Protein AF-A0A0G2JGN8-F1 (afdb_monomer_lite)

InterPro domains:
  IPR007871 Methyltransferase TRM13 [PF05206] (116-179)
  IPR039044 tRNA:m(4)X modification enzyme Trm13 [PTHR12998] (12-179)

Foldseek 3Di:
DDDDFDWDFDPQDDGDTDGPVCNVVCQVVPPSPDDPDDPPDDPCPVVPDPPPPVPPPPVDPPVNDDPVRVVVVVVVVVVVCVVVPDPDDDQQAFDPLCPVVLPPPPDDPVSNVVSSVLRRVVRVCVVVVVLAAQDEAEAAQCQLVVSVVSSCSVNVVHYHYHYHYHHPDDHDNSVPPDD

Secondary structure (DSSP, 8-state):
-PPPPPEEE-TTSTT-EEEHHHHHHHHHH-TTSPPPPPTT--TTTTS--TTS---------GGGS-HHHHHHHHHHHHHHHTT------------GGGHHHHT-TT--HHHHHHHHHHHHHHHHHHHTT--SSSEEEEEET-TTTHHHHHHHHHTTT-SSEEEEEE-SS--S-SGGG--

Organism: Mus musculus (NCBI:txid10090)

pLDDT: mean 81.75, std 15.41, range [35.94, 97.5]

Radius of gyration: 24.8 Å; chains: 1; bounding box: 48×56×63 Å

Sequence (179 aa):
RPRGKGSVANTLAPPSTVYEDQLAKHLKKCNSREKPKPDFFIQDINAGLKDETEIPEQLVPFSSLSEEQLENLIKKLRKASEGLNSTHEDHIMSHPALHDALNDPRNGDCAVKHLKQQASILGNIEKLKLLGPRRCFVEFGAGKGKLSHWVDIALKDAENVHFILVERVTTRFKVDGKH

Structure (mmCIF, N/CA/C/O backbone):
data_AF-A0A0G2JGN8-F1
#
_entry.id   AF-A0A0G2JGN8-F1
#
loop_
_atom_site.group_PDB
_atom_site.id
_atom_site.type_symbol
_atom_site.label_atom_id
_atom_site.label_alt_id
_atom_site.label_comp_id
_atom_site.label_asym_id
_atom_site.label_entity_id
_atom_site.label_seq_id
_atom_site.pdbx_PDB_ins_code
_atom_site.Cartn_x
_atom_site.Cartn_y
_atom_site.Cartn_z
_atom_site.occupancy
_atom_site.B_iso_or_equiv
_atom_site.auth_seq_id
_atom_site.auth_comp_id
_atom_site.auth_asym_id
_atom_site.auth_atom_id
_atom_site.pdbx_PDB_model_num
ATOM 1 N N . ARG A 1 1 ? -23.249 39.601 -28.136 1.00 35.94 1 ARG A N 1
ATOM 2 C CA . ARG A 1 1 ? -23.589 38.583 -27.108 1.00 35.94 1 ARG A CA 1
ATOM 3 C C . ARG A 1 1 ? -24.602 37.618 -27.717 1.00 35.94 1 ARG A C 1
ATOM 5 O O . ARG A 1 1 ? -25.725 38.058 -27.931 1.00 35.94 1 ARG A O 1
ATOM 12 N N . PRO A 1 2 ? -24.255 36.372 -28.081 1.00 41.03 2 PRO A N 1
ATOM 13 C CA . PRO A 1 2 ? -25.272 35.424 -28.503 1.00 41.03 2 PRO A CA 1
ATOM 14 C C . PRO A 1 2 ? -26.022 34.878 -27.279 1.00 41.03 2 PRO A C 1
ATOM 16 O O . PRO A 1 2 ? -25.470 34.793 -26.184 1.00 41.03 2 PRO A O 1
ATOM 19 N N . ARG A 1 3 ? -27.307 34.601 -27.506 1.00 45.19 3 ARG A N 1
ATOM 20 C CA . ARG A 1 3 ? -28.362 34.225 -26.555 1.00 45.19 3 ARG A CA 1
ATOM 21 C C . ARG A 1 3 ? -27.940 33.097 -25.604 1.00 45.19 3 ARG A C 1
ATOM 23 O O . ARG A 1 3 ? -27.240 32.173 -26.010 1.00 45.19 3 ARG A O 1
ATOM 30 N N . GLY A 1 4 ? -28.372 33.206 -24.346 1.00 49.72 4 GLY A N 1
ATOM 31 C CA . GLY A 1 4 ? -28.052 32.268 -23.272 1.00 49.72 4 GLY A CA 1
ATOM 32 C C . GLY A 1 4 ? -28.444 30.840 -23.638 1.00 49.72 4 GLY A C 1
ATOM 33 O O . GLY A 1 4 ? -29.607 30.565 -23.917 1.00 49.72 4 GLY A O 1
ATOM 34 N N . LYS A 1 5 ? -27.460 29.941 -23.661 1.00 57.47 5 LYS A N 1
ATOM 35 C CA . LYS A 1 5 ? -27.701 28.505 -23.797 1.00 57.47 5 LYS A CA 1
ATOM 36 C C . LYS A 1 5 ? -28.249 27.990 -22.469 1.00 57.47 5 LYS A C 1
ATOM 38 O O . LYS A 1 5 ? -27.561 28.112 -21.456 1.00 57.47 5 LYS A O 1
ATOM 43 N N . GLY A 1 6 ? -29.464 27.444 -22.477 1.00 60.03 6 GLY A N 1
ATOM 44 C CA . GLY A 1 6 ? -30.041 26.774 -21.314 1.00 60.03 6 GLY A CA 1
ATOM 45 C C . GLY A 1 6 ? -29.178 25.582 -20.896 1.00 60.03 6 GLY A C 1
ATOM 46 O O . GLY A 1 6 ? -28.674 24.835 -21.741 1.00 60.03 6 GLY A O 1
ATOM 47 N N . SER A 1 7 ? -28.956 25.430 -19.593 1.00 64.81 7 SER A N 1
ATOM 48 C CA . SER A 1 7 ? -28.333 24.247 -19.006 1.00 64.81 7 SER A CA 1
ATOM 49 C C . SER A 1 7 ? -29.411 23.373 -18.368 1.00 64.81 7 SER A C 1
ATOM 51 O O . SER A 1 7 ? -30.325 23.870 -17.715 1.00 64.81 7 SER A O 1
ATOM 53 N N . VAL A 1 8 ? -29.312 22.062 -18.577 1.00 68.31 8 VAL A N 1
ATOM 54 C CA . VAL A 1 8 ? -30.249 21.057 -18.065 1.00 68.31 8 VAL A CA 1
ATOM 55 C C . VAL A 1 8 ? -29.500 20.140 -17.101 1.00 68.31 8 VAL A C 1
ATOM 57 O O . VAL A 1 8 ? -28.315 19.845 -17.291 1.00 68.31 8 VAL A O 1
ATOM 60 N N . ALA A 1 9 ? -30.173 19.706 -16.037 1.00 65.50 9 ALA A N 1
ATOM 61 C CA . ALA A 1 9 ? -29.619 18.744 -15.095 1.00 65.50 9 ALA A CA 1
ATOM 62 C C . ALA A 1 9 ? -29.441 17.372 -15.765 1.00 65.50 9 ALA A C 1
ATOM 64 O O . ALA A 1 9 ? -30.342 16.869 -16.435 1.00 65.50 9 ALA A O 1
ATOM 65 N N . ASN A 1 10 ? -28.275 16.755 -15.577 1.00 64.12 10 ASN A N 1
ATOM 66 C CA . ASN A 1 10 ? -28.046 15.378 -15.995 1.00 64.12 10 ASN A CA 1
ATOM 67 C C . ASN A 1 10 ? -28.847 14.428 -15.091 1.00 64.12 10 ASN A C 1
ATOM 69 O O . ASN A 1 10 ? -28.589 14.351 -13.895 1.00 64.12 10 ASN A O 1
ATOM 73 N N . THR A 1 11 ? -29.794 13.691 -15.665 1.00 62.44 11 THR A N 1
ATOM 74 C CA . THR A 1 11 ?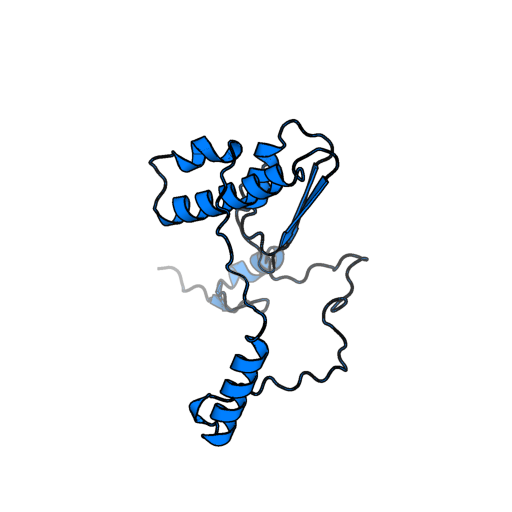 -30.682 12.773 -14.933 1.00 62.44 11 THR A CA 1
ATOM 75 C C . THR A 1 11 ? -30.041 11.419 -14.608 1.00 62.44 11 THR A C 1
ATOM 77 O O . THR A 1 11 ? -30.668 10.606 -13.939 1.00 62.44 11 THR A O 1
ATOM 80 N N . LEU A 1 12 ? -28.809 11.159 -15.071 1.00 60.16 12 LEU A N 1
ATOM 81 C CA . LEU A 1 12 ? -28.164 9.845 -14.970 1.00 60.16 12 LEU A CA 1
ATOM 82 C C . LEU A 1 12 ? -27.138 9.682 -13.823 1.00 60.16 12 LEU A C 1
ATOM 84 O O . LEU A 1 12 ? -26.718 8.552 -13.617 1.00 60.16 12 LEU A O 1
ATOM 88 N N . ALA A 1 13 ? -26.691 10.739 -13.113 1.00 50.56 13 ALA A N 1
ATOM 89 C CA . ALA A 1 13 ? -25.788 10.687 -11.924 1.00 50.56 13 ALA A CA 1
ATOM 90 C C . ALA A 1 13 ? -25.586 12.099 -11.287 1.00 50.56 13 ALA A C 1
ATOM 92 O O . ALA A 1 13 ? -26.189 13.035 -11.813 1.00 50.56 13 ALA A O 1
ATOM 93 N N . PRO A 1 14 ? -24.805 12.301 -10.182 1.00 49.16 14 PRO A N 1
ATOM 94 C CA . PRO A 1 14 ? -24.938 13.461 -9.284 1.00 49.16 14 PRO A CA 1
ATOM 95 C C . PRO A 1 14 ? -24.694 14.786 -10.025 1.00 49.16 14 PRO A C 1
ATOM 97 O O . PRO A 1 14 ? -24.052 14.775 -11.078 1.00 49.16 14 PRO A O 1
ATOM 100 N N . PRO A 1 15 ? -25.220 15.923 -9.526 1.00 53.09 15 PRO A N 1
ATOM 101 C CA . PRO A 1 15 ? -25.770 16.981 -10.366 1.00 53.09 15 PRO A CA 1
ATOM 102 C C . PRO A 1 15 ? -24.686 17.714 -11.158 1.00 53.09 15 PRO A C 1
ATOM 104 O O . PRO A 1 15 ? -24.166 18.749 -10.756 1.00 53.09 15 PRO A O 1
ATOM 107 N N . SER A 1 16 ? -24.363 17.178 -12.330 1.00 59.00 16 SER A N 1
ATOM 108 C CA . SER A 1 16 ? -23.648 17.891 -13.377 1.00 59.00 16 SER A CA 1
ATOM 109 C C . SER A 1 16 ? -24.673 18.525 -14.312 1.00 59.00 16 SER A C 1
ATOM 111 O O . SER A 1 16 ? -25.546 17.823 -14.829 1.00 59.00 16 SER A O 1
ATOM 113 N N . THR A 1 17 ? -24.574 19.824 -14.564 1.00 66.00 17 THR A N 1
ATOM 114 C CA . THR A 1 17 ? -25.389 20.506 -15.575 1.00 66.00 17 THR A CA 1
ATOM 115 C C . THR A 1 17 ? -24.718 20.409 -16.946 1.00 66.00 17 THR A C 1
ATOM 117 O O . THR A 1 17 ? -23.505 20.572 -17.072 1.00 66.00 17 THR A O 1
ATOM 120 N N . VAL A 1 18 ? -25.496 20.105 -17.986 1.00 75.06 18 VAL A N 1
ATOM 121 C CA . VAL A 1 18 ? -25.030 20.011 -19.380 1.00 75.06 18 VAL A CA 1
ATOM 122 C C . VAL A 1 18 ? -25.856 20.969 -20.228 1.00 75.06 18 VAL A C 1
ATOM 124 O O . VAL A 1 18 ? -27.046 21.144 -19.979 1.00 75.06 18 VAL A O 1
ATOM 127 N N . TYR A 1 19 ? -25.249 21.611 -21.226 1.00 80.44 19 TYR A N 1
ATOM 128 C CA . TYR A 1 19 ? -26.014 22.430 -22.166 1.00 80.44 19 TYR A CA 1
ATOM 129 C C . TYR A 1 19 ? -27.026 21.578 -22.932 1.00 80.44 19 TYR A C 1
ATOM 131 O O . TYR A 1 19 ? -26.720 20.462 -23.356 1.00 80.44 19 TYR A O 1
ATOM 139 N N . GLU A 1 20 ? -28.223 22.119 -23.131 1.00 79.19 20 GLU A N 1
ATOM 140 C CA . GLU A 1 20 ? -29.338 21.419 -23.772 1.00 79.19 20 GLU A CA 1
ATOM 141 C C . GLU A 1 20 ? -28.971 20.876 -25.168 1.00 79.19 20 GLU A C 1
ATOM 143 O O . GLU A 1 20 ? -29.229 19.714 -25.483 1.00 79.19 20 GLU A O 1
ATOM 148 N N . ASP A 1 21 ? -28.236 21.666 -25.960 1.00 80.12 21 ASP A N 1
ATOM 149 C CA . ASP A 1 21 ? -27.741 21.300 -27.297 1.00 80.12 21 ASP A CA 1
ATOM 150 C C . ASP A 1 21 ? -26.677 20.183 -27.286 1.00 80.12 21 ASP A C 1
ATOM 152 O O . ASP A 1 21 ? -26.388 19.566 -28.317 1.00 80.12 21 ASP A O 1
ATOM 156 N N . GLN A 1 22 ? -26.090 19.896 -26.123 1.00 78.12 22 GLN A N 1
ATOM 157 C CA . GLN A 1 22 ? -25.078 18.858 -25.930 1.00 78.12 22 GLN A CA 1
ATOM 158 C C . GLN A 1 22 ? -25.602 17.635 -25.180 1.00 78.12 22 GLN A C 1
ATOM 160 O O . GLN A 1 22 ? -24.907 16.617 -25.158 1.00 78.12 22 GLN A O 1
ATOM 165 N N . LEU A 1 23 ? -26.825 17.675 -24.642 1.00 79.50 23 LEU A N 1
ATOM 166 C CA . LEU A 1 23 ? -27.404 16.584 -23.861 1.00 79.50 23 LEU A CA 1
ATOM 167 C C . LEU A 1 23 ? -27.442 15.275 -24.660 1.00 79.50 23 LEU A C 1
ATOM 169 O O . LEU A 1 23 ? -26.916 14.262 -24.210 1.00 79.50 23 LEU A O 1
ATOM 173 N N . ALA A 1 24 ? -27.947 15.297 -25.897 1.00 77.56 24 ALA A N 1
ATOM 174 C CA . ALA A 1 24 ? -28.013 14.100 -26.742 1.00 77.56 24 ALA A CA 1
ATOM 175 C C . ALA A 1 24 ? -26.628 13.492 -27.046 1.00 77.56 24 ALA A C 1
ATOM 177 O O . ALA A 1 24 ? -26.485 12.274 -27.170 1.00 77.56 24 ALA A O 1
ATOM 178 N N . LYS A 1 25 ? -25.584 14.326 -27.160 1.00 81.25 25 LYS A N 1
ATOM 179 C CA . LYS A 1 25 ? -24.198 13.867 -27.364 1.00 81.25 25 LYS A CA 1
ATOM 180 C C . LYS A 1 25 ? -23.589 13.336 -26.065 1.00 81.25 25 LYS A C 1
ATOM 182 O O . LYS A 1 25 ? -22.891 12.324 -26.097 1.00 81.25 25 LYS A O 1
ATOM 187 N N . HIS A 1 26 ? -23.871 13.995 -24.943 1.00 77.94 26 HIS A N 1
ATOM 188 C CA . HIS A 1 26 ? -23.442 13.598 -23.604 1.00 77.94 26 HIS A CA 1
ATOM 189 C C . HIS A 1 26 ? -24.047 12.257 -23.197 1.00 77.94 26 HIS A C 1
ATOM 191 O O . HIS A 1 26 ? -23.299 11.359 -22.836 1.00 77.94 26 HIS A O 1
ATOM 197 N N . LEU A 1 27 ? -25.361 12.060 -23.354 1.00 74.06 27 LEU A N 1
ATOM 198 C CA . LEU A 1 27 ? -26.056 10.805 -23.021 1.00 74.06 27 LEU A CA 1
ATOM 199 C C . LEU A 1 27 ? -25.473 9.589 -23.764 1.00 74.06 27 LEU A C 1
ATOM 201 O O . LEU A 1 27 ? -25.444 8.482 -23.228 1.00 74.06 27 LEU A O 1
ATOM 205 N N . LYS A 1 28 ? -24.930 9.786 -24.974 1.00 77.62 28 LYS A N 1
ATOM 206 C CA . LYS A 1 28 ? -24.243 8.724 -25.730 1.00 77.62 28 LYS A CA 1
ATOM 207 C C . LYS A 1 28 ? -22.889 8.318 -25.134 1.00 77.62 28 LYS A C 1
ATOM 209 O O . LYS A 1 28 ? -22.461 7.189 -25.367 1.00 77.62 28 LYS A O 1
ATOM 214 N N . LYS A 1 29 ? -22.216 9.214 -24.404 1.00 71.81 29 LYS A N 1
ATOM 215 C CA . LYS A 1 29 ? -20.850 9.039 -23.867 1.00 71.81 29 LYS A CA 1
ATOM 216 C C . LYS A 1 29 ? -20.773 9.106 -22.336 1.00 71.81 29 LYS A C 1
ATOM 218 O O . LYS A 1 29 ? -19.682 9.016 -21.782 1.00 71.81 29 LYS A O 1
ATOM 223 N N . CYS A 1 30 ? -21.898 9.308 -21.655 1.00 73.50 30 CYS A N 1
ATOM 224 C CA . CYS A 1 30 ? -21.935 9.510 -20.217 1.00 73.50 30 CYS A CA 1
ATOM 225 C C . CYS A 1 30 ? -21.445 8.248 -19.498 1.00 73.50 30 CYS A C 1
ATOM 227 O O . CYS A 1 30 ? -21.997 7.165 -19.688 1.00 73.50 30 CYS A O 1
ATOM 229 N N . ASN A 1 31 ? -20.428 8.398 -18.648 1.00 65.69 31 ASN A N 1
ATOM 230 C CA . ASN A 1 31 ? -19.873 7.291 -17.861 1.00 65.69 31 ASN A CA 1
ATOM 231 C C . ASN A 1 31 ? -20.876 6.705 -16.862 1.00 65.69 31 ASN A C 1
ATOM 233 O O . ASN A 1 31 ? -20.706 5.570 -16.432 1.00 65.69 31 ASN A O 1
ATOM 237 N N . SER A 1 32 ? -21.899 7.481 -16.514 1.00 67.88 32 SER A N 1
ATOM 238 C CA . SER A 1 32 ? -22.962 7.108 -15.587 1.00 67.88 32 SER A CA 1
ATOM 239 C C . SER A 1 32 ? -24.100 6.319 -16.219 1.00 67.88 32 SER A C 1
ATOM 241 O O . SER A 1 32 ? -25.008 5.890 -15.521 1.00 67.88 32 SER A O 1
ATOM 243 N N . ARG A 1 33 ? -24.079 6.137 -17.542 1.00 71.06 33 ARG A N 1
ATOM 244 C CA . ARG A 1 33 ? -25.044 5.276 -18.217 1.00 71.06 33 ARG A CA 1
ATOM 245 C C . ARG A 1 33 ? -24.868 3.840 -17.724 1.00 71.06 33 ARG A C 1
ATOM 247 O O . ARG A 1 33 ? -23.748 3.325 -17.759 1.00 71.06 33 ARG A O 1
ATOM 254 N N . GLU A 1 34 ? -25.967 3.194 -17.340 1.00 68.88 34 GLU A N 1
ATOM 255 C CA . GLU A 1 34 ? -25.967 1.767 -17.017 1.00 68.88 34 GLU A CA 1
ATOM 256 C C . GLU A 1 34 ? -25.414 0.969 -18.201 1.00 68.88 34 GLU A C 1
ATOM 258 O O . GLU A 1 34 ? -25.861 1.096 -19.345 1.00 68.88 34 GLU A O 1
ATOM 263 N N . LYS A 1 35 ? -24.369 0.189 -17.934 1.00 76.06 35 LYS A N 1
ATOM 264 C CA . LYS A 1 35 ? -23.783 -0.729 -18.908 1.00 76.06 35 LYS A CA 1
ATOM 265 C C . LYS A 1 35 ? -24.448 -2.095 -18.732 1.00 76.06 35 LYS A C 1
ATOM 267 O O . LYS A 1 35 ? -24.760 -2.446 -17.592 1.00 76.06 35 LYS A O 1
ATOM 272 N N . PRO A 1 36 ? -24.641 -2.869 -19.816 1.00 81.44 36 PRO A N 1
ATOM 273 C CA . PRO A 1 36 ? -25.085 -4.250 -19.689 1.00 81.44 36 PRO A CA 1
ATOM 274 C C . PRO A 1 36 ? -24.129 -4.986 -18.752 1.00 81.44 36 PRO A C 1
ATOM 276 O O . PRO A 1 36 ? -22.905 -4.899 -18.898 1.00 81.44 36 PRO A O 1
ATOM 279 N N . LYS A 1 37 ? -24.701 -5.628 -17.736 1.00 83.38 37 LYS A N 1
ATOM 280 C CA . LYS A 1 37 ? -23.934 -6.371 -16.743 1.00 83.38 37 LYS A CA 1
ATOM 281 C C . LYS A 1 37 ? -23.476 -7.688 -17.391 1.00 83.38 37 LYS A C 1
ATOM 283 O O . LYS A 1 37 ? -24.261 -8.272 -18.133 1.00 83.38 37 LYS A O 1
ATOM 288 N N . PRO A 1 38 ? -22.224 -8.123 -17.185 1.00 85.94 38 PRO A N 1
ATOM 289 C CA . PRO A 1 38 ? -21.733 -9.378 -17.755 1.00 85.94 38 PRO A CA 1
ATOM 290 C C . PRO A 1 38 ? -22.438 -10.591 -17.129 1.00 85.94 38 PRO A C 1
ATOM 292 O O . PRO A 1 38 ? -22.947 -10.488 -16.017 1.00 85.94 38 PRO A O 1
ATOM 295 N N . ASP A 1 39 ? -22.402 -11.748 -17.795 1.00 88.12 39 ASP A N 1
ATOM 296 C CA . ASP A 1 39 ? -23.117 -12.965 -17.360 1.00 88.12 39 ASP A CA 1
ATOM 297 C C . ASP A 1 39 ? -22.698 -13.469 -15.968 1.00 88.12 39 ASP A C 1
ATOM 299 O O . ASP A 1 39 ? -23.480 -14.084 -15.251 1.00 88.12 39 ASP A O 1
ATOM 303 N N . PHE A 1 40 ? -21.462 -13.179 -15.559 1.00 85.38 40 PHE A N 1
ATOM 304 C CA . PHE A 1 40 ? -20.929 -13.523 -14.238 1.00 85.38 40 PHE A CA 1
ATOM 305 C C . PHE A 1 40 ? -21.273 -12.495 -13.148 1.00 85.38 40 PHE A C 1
ATOM 307 O O . PHE A 1 40 ? -20.853 -12.646 -12.001 1.00 85.38 40 PHE A O 1
ATOM 314 N N . PHE A 1 41 ? -21.991 -11.419 -13.478 1.00 85.25 41 PHE A N 1
ATOM 315 C CA . PHE A 1 41 ? -22.446 -10.459 -12.484 1.00 85.25 41 PHE A CA 1
ATOM 316 C C . PHE A 1 41 ? -23.682 -10.996 -11.764 1.00 85.25 41 PHE A C 1
ATOM 318 O O . PHE A 1 41 ? -24.746 -11.160 -12.356 1.00 85.25 41 PHE A O 1
ATOM 325 N N . ILE A 1 42 ? -23.560 -11.162 -10.451 1.00 86.88 42 ILE A N 1
ATOM 326 C CA . ILE A 1 42 ? -24.687 -11.418 -9.560 1.00 86.88 42 ILE A CA 1
ATOM 327 C C . ILE A 1 42 ? -24.772 -10.234 -8.601 1.00 86.88 42 ILE A C 1
ATOM 329 O O . ILE A 1 42 ? -23.827 -9.953 -7.859 1.00 86.88 42 ILE A O 1
ATOM 333 N N . GLN A 1 43 ? -25.886 -9.502 -8.659 1.00 83.69 43 GLN A N 1
ATOM 334 C CA . GLN A 1 43 ? -26.105 -8.358 -7.777 1.00 83.69 43 GLN A CA 1
ATOM 335 C C . GLN A 1 43 ? -26.121 -8.830 -6.322 1.00 83.69 43 GLN A C 1
ATOM 337 O O . GLN A 1 43 ? -26.765 -9.828 -6.015 1.00 83.69 43 GLN A O 1
ATOM 342 N N . ASP A 1 44 ? -25.425 -8.105 -5.447 1.00 81.94 44 ASP A N 1
ATOM 343 C CA . ASP A 1 44 ? -25.428 -8.328 -3.998 1.00 81.94 44 ASP A CA 1
ATOM 344 C C . ASP A 1 44 ? -24.906 -9.705 -3.540 1.00 81.94 44 ASP A C 1
ATOM 346 O O . ASP A 1 44 ? -25.116 -10.087 -2.394 1.00 81.94 44 ASP A O 1
ATOM 350 N N . ILE A 1 45 ? -24.155 -10.432 -4.382 1.00 84.31 45 ILE A N 1
ATOM 351 C CA . ILE A 1 45 ? -23.611 -11.765 -4.039 1.00 84.31 45 ILE A CA 1
ATOM 352 C C . ILE A 1 45 ? -22.739 -11.765 -2.770 1.00 84.31 45 ILE A C 1
ATOM 354 O O . ILE A 1 45 ? -22.721 -12.745 -2.034 1.00 84.31 45 ILE A O 1
ATOM 358 N N . ASN A 1 46 ? -22.056 -10.647 -2.496 1.00 77.56 46 ASN A N 1
ATOM 359 C CA . ASN A 1 46 ? -21.215 -10.442 -1.312 1.00 77.56 46 ASN A CA 1
ATOM 360 C C . ASN A 1 46 ? -21.797 -9.392 -0.348 1.00 77.56 46 ASN A C 1
ATOM 362 O O . ASN A 1 46 ? -21.067 -8.883 0.499 1.00 77.56 46 ASN A O 1
ATOM 366 N N . ALA A 1 47 ? -23.071 -9.010 -0.493 1.00 77.31 47 ALA A N 1
ATOM 367 C CA . ALA A 1 47 ? -23.691 -7.996 0.367 1.00 77.31 47 ALA A CA 1
ATOM 368 C C . ALA A 1 47 ? -24.083 -8.531 1.758 1.00 77.31 47 ALA A C 1
ATOM 370 O O . ALA A 1 47 ? -24.549 -7.761 2.588 1.00 77.31 47 ALA A O 1
ATOM 371 N N . GLY A 1 48 ? -23.881 -9.828 2.016 1.00 73.31 48 GLY A N 1
ATOM 372 C CA . GLY A 1 48 ? -24.390 -10.502 3.210 1.00 73.31 48 GLY A CA 1
ATOM 373 C C . GLY A 1 48 ? -25.831 -10.990 3.027 1.00 73.31 48 GLY A C 1
ATOM 374 O O . GLY A 1 48 ? -26.437 -10.828 1.965 1.00 73.31 48 GLY A O 1
ATOM 375 N N . LEU A 1 49 ? -26.371 -11.654 4.049 1.00 75.38 49 LEU A N 1
ATOM 376 C CA . LEU A 1 49 ? -27.768 -12.088 4.066 1.00 75.38 49 LEU A CA 1
ATOM 377 C C . LEU A 1 49 ? -28.670 -10.859 4.223 1.00 75.38 49 LEU A C 1
ATOM 379 O O . LEU A 1 49 ? -28.513 -10.109 5.177 1.00 75.38 49 LEU A O 1
ATOM 383 N N . LYS A 1 50 ? -29.656 -10.686 3.334 1.00 61.44 50 LYS A N 1
ATOM 384 C CA . LYS A 1 50 ? -30.663 -9.609 3.444 1.00 61.44 50 LYS A CA 1
ATOM 385 C C . LYS A 1 50 ? -31.515 -9.698 4.723 1.00 61.44 50 LYS A C 1
ATOM 387 O O . LYS A 1 50 ? -32.125 -8.708 5.104 1.00 61.44 50 LYS A O 1
ATOM 392 N N . ASP A 1 51 ? -31.551 -10.881 5.341 1.00 57.19 51 ASP A N 1
ATOM 393 C CA . ASP A 1 51 ? -32.332 -11.199 6.544 1.00 57.19 51 ASP A CA 1
ATOM 394 C C . ASP A 1 51 ? -31.522 -11.161 7.847 1.00 57.19 51 ASP A C 1
ATOM 396 O O . ASP A 1 51 ? -32.104 -11.309 8.924 1.00 57.19 51 ASP A O 1
ATOM 400 N N . GLU A 1 52 ? -30.207 -10.915 7.801 1.00 56.50 52 GLU A N 1
ATOM 401 C CA . GLU A 1 52 ? -29.576 -10.331 8.982 1.00 56.50 52 GLU A CA 1
ATOM 402 C C . GLU A 1 52 ? -30.042 -8.893 8.993 1.00 56.50 52 GLU A C 1
ATOM 404 O O . GLU A 1 52 ? -29.516 -8.061 8.261 1.00 56.50 52 GLU A O 1
ATOM 409 N N . THR A 1 53 ? -31.120 -8.656 9.744 1.00 54.78 53 THR A N 1
ATOM 410 C CA . THR A 1 53 ? -31.627 -7.337 10.094 1.00 54.78 53 THR A CA 1
ATOM 411 C C . THR A 1 53 ? -30.457 -6.369 10.100 1.00 54.78 53 THR A C 1
ATOM 413 O O . THR A 1 53 ? -29.599 -6.469 10.983 1.00 54.78 53 THR A O 1
ATOM 416 N N . GLU A 1 54 ? -30.400 -5.465 9.118 1.00 53.22 54 GLU A N 1
ATOM 417 C CA . GLU A 1 54 ? -29.726 -4.194 9.310 1.00 53.22 54 GLU A CA 1
ATOM 418 C C . GLU A 1 54 ? -30.399 -3.641 10.561 1.00 53.22 54 GLU A C 1
ATOM 420 O O . GLU A 1 54 ? -31.483 -3.063 10.493 1.00 53.22 54 GLU A O 1
ATOM 425 N N . ILE A 1 55 ? -29.841 -3.941 11.738 1.00 58.06 55 ILE A N 1
ATOM 426 C CA . ILE A 1 55 ? -30.146 -3.201 12.946 1.00 58.06 55 ILE A CA 1
ATOM 427 C C . ILE A 1 55 ? -29.812 -1.799 12.476 1.00 58.06 55 ILE A C 1
ATOM 429 O O . ILE A 1 55 ? -28.641 -1.581 12.144 1.00 58.06 55 ILE A O 1
ATOM 433 N N . PRO A 1 56 ? -30.804 -0.899 12.316 1.00 60.94 56 PRO A N 1
ATOM 434 C CA . PRO A 1 56 ? -30.509 0.446 11.870 1.00 60.94 56 PRO A CA 1
ATOM 435 C C . PRO A 1 56 ? -29.387 0.903 12.779 1.00 60.94 56 PRO A C 1
A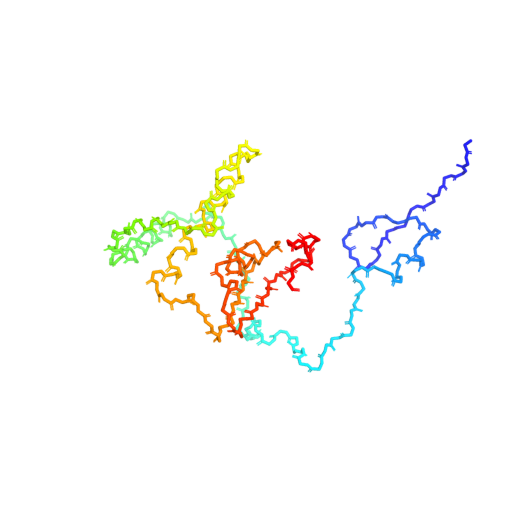TOM 437 O O . PRO A 1 56 ? -29.555 0.790 13.997 1.00 60.94 56 PRO A O 1
ATOM 440 N N . GLU A 1 57 ? -28.228 1.261 12.217 1.00 60.50 57 GLU A N 1
ATOM 441 C CA . GLU A 1 57 ? -27.100 1.736 13.008 1.00 60.50 57 GLU A CA 1
ATOM 442 C C . GLU A 1 57 ? -27.597 2.994 13.708 1.00 60.50 57 GLU A C 1
ATOM 444 O O . GLU A 1 57 ? -27.559 4.109 13.187 1.00 60.50 57 GLU A O 1
ATOM 449 N N . GLN A 1 58 ? -28.184 2.795 14.883 1.00 65.31 58 GLN A N 1
ATOM 450 C CA . GLN A 1 58 ? -28.676 3.843 15.730 1.00 65.31 58 GLN A CA 1
ATOM 451 C C . GLN A 1 58 ? -27.397 4.372 16.343 1.00 65.31 58 GLN A C 1
ATOM 453 O O . GLN A 1 58 ? -26.911 3.881 17.359 1.00 65.31 58 GLN A O 1
ATOM 458 N N . LEU A 1 59 ? -26.766 5.293 15.623 1.00 71.75 59 LEU A N 1
ATOM 459 C CA . LEU A 1 59 ? -25.592 5.992 16.096 1.00 71.75 59 LEU A CA 1
ATOM 460 C C . LEU A 1 59 ? -26.055 6.840 17.276 1.00 71.75 59 LEU A C 1
ATOM 462 O O . LEU A 1 59 ? -26.599 7.930 17.109 1.00 71.75 59 LEU A O 1
ATOM 466 N N . VAL A 1 60 ? -25.905 6.283 18.473 1.00 78.69 60 VAL A N 1
ATOM 467 C CA . VAL A 1 60 ? -26.251 6.944 19.725 1.00 78.69 60 VAL A CA 1
ATOM 468 C C . VAL A 1 60 ? -25.074 7.844 20.101 1.00 78.69 60 VAL A C 1
ATOM 470 O O . VAL A 1 60 ? -23.962 7.340 20.284 1.00 78.69 60 VAL A O 1
ATOM 473 N N . PRO A 1 61 ? -25.257 9.172 20.199 1.00 83.00 61 PRO A N 1
ATOM 474 C CA . PRO A 1 61 ? -24.199 10.052 20.672 1.00 83.00 61 PRO A CA 1
ATOM 475 C C . PRO A 1 61 ? -23.742 9.638 22.071 1.00 83.00 61 PRO A C 1
ATOM 477 O O . PRO A 1 61 ? -24.577 9.364 22.935 1.00 83.00 61 PRO A O 1
ATOM 480 N N . PHE A 1 62 ? -22.434 9.684 22.339 1.00 79.56 62 PHE A N 1
ATOM 481 C CA . PHE A 1 62 ? -21.896 9.402 23.678 1.00 79.56 62 PHE A CA 1
ATOM 482 C C . PHE A 1 62 ? -22.550 10.257 24.774 1.00 79.56 62 PHE A C 1
ATOM 484 O O . PHE A 1 62 ? -22.734 9.782 25.887 1.00 79.56 62 PHE A O 1
ATOM 491 N N . SER A 1 63 ? -22.953 11.489 24.448 1.00 85.19 63 SER A N 1
ATOM 492 C CA . SER A 1 63 ? -23.642 12.411 25.361 1.00 85.19 63 SER A CA 1
ATOM 493 C C . SER A 1 63 ? -25.053 11.979 25.766 1.00 85.19 63 SER A C 1
ATOM 495 O O . SER A 1 63 ? -25.603 12.537 26.709 1.00 85.19 63 SER A O 1
ATOM 497 N N . SER A 1 64 ? -25.653 11.025 25.054 1.00 87.88 64 SER A N 1
ATOM 498 C CA . SER A 1 64 ? -26.985 10.491 25.365 1.00 87.88 64 SER A CA 1
ATOM 499 C C . SER A 1 64 ? -26.952 9.194 26.177 1.00 87.88 64 SER A C 1
ATOM 501 O O . SER A 1 64 ? -28.006 8.675 26.537 1.00 87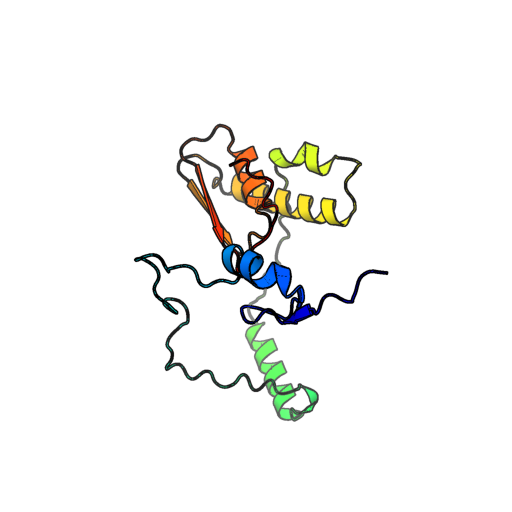.88 64 SER A O 1
ATOM 503 N N . LEU A 1 65 ? -25.757 8.682 26.486 1.00 87.56 65 LEU A N 1
ATOM 504 C CA . LEU A 1 65 ? -25.574 7.525 27.356 1.00 87.56 65 LEU A CA 1
ATOM 505 C C . LEU A 1 65 ? -25.588 7.965 28.821 1.00 87.56 65 LEU A C 1
ATOM 507 O O . LEU A 1 65 ? -25.049 9.017 29.168 1.00 87.56 65 LEU A O 1
ATOM 511 N N . SER A 1 66 ? -26.168 7.143 29.695 1.00 93.19 66 SER A N 1
ATOM 512 C CA . SER A 1 66 ? -26.050 7.367 31.136 1.00 93.19 66 SER A CA 1
ATOM 513 C C . SER A 1 66 ? -24.622 7.096 31.623 1.00 93.19 66 SER A C 1
ATOM 515 O O . SER A 1 66 ? -23.851 6.369 30.990 1.00 93.19 66 SER A O 1
ATOM 517 N N . GLU A 1 67 ? -24.279 7.634 32.793 1.00 92.44 67 GLU A N 1
ATOM 518 C CA . GLU A 1 67 ? -22.989 7.378 33.444 1.00 92.44 67 GLU A CA 1
ATOM 519 C C . GLU A 1 67 ? -22.750 5.874 33.665 1.00 92.44 67 GLU A C 1
ATOM 521 O O . GLU A 1 67 ? -21.670 5.362 33.380 1.00 92.44 67 GLU A O 1
ATOM 526 N N . GLU A 1 68 ? -23.789 5.133 34.061 1.00 94.00 68 GLU A N 1
ATOM 527 C CA . GLU A 1 68 ? -23.727 3.679 34.239 1.00 94.00 68 GLU A CA 1
ATOM 528 C C . GLU A 1 68 ? -23.424 2.938 32.924 1.00 94.00 68 GLU A C 1
ATOM 530 O O . GLU A 1 68 ? -22.619 2.002 32.892 1.00 94.00 68 GLU A O 1
ATOM 535 N N . GLN A 1 69 ? -24.048 3.353 31.817 1.00 91.00 69 GLN A N 1
ATOM 536 C CA . GLN A 1 69 ? -23.799 2.760 30.502 1.00 91.00 69 GLN A CA 1
ATOM 537 C C . GLN A 1 69 ? -22.368 3.022 30.033 1.00 91.00 69 GLN A C 1
ATOM 539 O O . GLN A 1 69 ? -21.721 2.113 29.503 1.00 91.00 69 GLN A O 1
ATOM 544 N N . LEU A 1 70 ? -21.866 4.239 30.253 1.00 92.12 70 LEU A N 1
ATOM 545 C CA . LEU A 1 70 ? -20.500 4.610 29.908 1.00 92.12 70 LEU A CA 1
ATOM 546 C C . LEU A 1 70 ? -19.481 3.821 30.739 1.00 92.12 70 LEU A C 1
ATOM 548 O O . LEU A 1 70 ? -18.531 3.269 30.186 1.00 92.12 70 LEU A O 1
ATOM 552 N N . GLU A 1 71 ? -19.719 3.679 32.041 1.00 95.19 71 GLU A N 1
ATOM 553 C CA . GLU A 1 71 ? -18.865 2.899 32.937 1.00 95.19 71 GLU A CA 1
ATOM 554 C C . GLU A 1 71 ? -18.833 1.414 32.537 1.00 95.19 71 GLU A C 1
ATOM 556 O O . GLU A 1 71 ? -17.774 0.782 32.485 1.00 95.19 71 GLU A O 1
ATOM 561 N N . ASN A 1 72 ? -19.984 0.849 32.162 1.00 94.62 72 ASN A N 1
ATOM 562 C CA . ASN A 1 72 ? -20.062 -0.518 31.649 1.00 94.62 72 ASN A CA 1
ATOM 563 C C . ASN A 1 72 ? -19.319 -0.690 30.315 1.00 94.62 72 ASN A C 1
ATOM 565 O O . ASN A 1 72 ? -18.673 -1.721 30.104 1.00 94.62 72 ASN A O 1
ATOM 569 N N . LEU A 1 73 ? -19.372 0.301 29.420 1.00 91.56 73 LEU A N 1
ATOM 570 C CA . LEU A 1 73 ? -18.601 0.293 28.176 1.00 91.56 73 LEU A CA 1
ATOM 571 C C . LEU A 1 73 ? -17.093 0.331 28.453 1.00 91.56 73 LEU A C 1
ATOM 573 O O . LEU A 1 73 ? -16.352 -0.474 27.889 1.00 91.56 73 LEU A O 1
ATOM 577 N N . ILE A 1 74 ? -16.644 1.205 29.357 1.00 93.94 74 ILE A N 1
ATOM 578 C CA . ILE A 1 74 ? -15.237 1.303 29.770 1.00 93.94 74 ILE A CA 1
ATOM 579 C C . ILE A 1 74 ? -14.754 -0.034 30.340 1.00 93.94 74 ILE A C 1
ATOM 581 O O . ILE A 1 74 ? -13.691 -0.518 29.949 1.00 93.94 74 ILE A O 1
ATOM 585 N N . LYS A 1 75 ? -15.543 -0.676 31.213 1.00 95.75 75 LYS A N 1
ATOM 586 C CA . LYS A 1 75 ? -15.224 -2.006 31.760 1.00 95.75 75 LYS A CA 1
ATOM 587 C C . LYS A 1 75 ? -15.087 -3.061 30.666 1.00 95.75 75 LYS A C 1
ATOM 589 O O . LYS A 1 75 ? -14.128 -3.829 30.687 1.00 95.75 75 LYS A O 1
ATOM 594 N N . LYS A 1 76 ? -16.007 -3.092 29.694 1.00 94.25 76 LYS A N 1
ATOM 595 C CA . LYS A 1 76 ? -15.932 -4.016 28.549 1.00 94.25 76 LYS A CA 1
ATOM 596 C C . LYS A 1 76 ? -14.686 -3.773 27.702 1.00 94.25 76 LYS A C 1
ATOM 598 O O . LYS A 1 76 ? -14.016 -4.738 27.358 1.00 94.25 76 LYS A O 1
ATOM 603 N N . LEU A 1 77 ? -14.361 -2.514 27.401 1.00 92.12 77 LEU A N 1
ATOM 604 C CA . LEU A 1 77 ? -13.170 -2.149 26.628 1.00 92.12 77 LEU A CA 1
ATOM 605 C C . LEU A 1 77 ? -11.885 -2.555 27.348 1.00 92.12 77 LEU A C 1
ATOM 607 O O . LEU A 1 77 ? -11.025 -3.184 26.739 1.00 92.12 77 LEU A O 1
ATOM 611 N N . ARG A 1 78 ? -11.781 -2.267 28.652 1.00 91.31 78 ARG A N 1
ATOM 612 C CA . ARG A 1 78 ? -10.642 -2.700 29.474 1.00 91.31 78 ARG A CA 1
ATOM 613 C C . ARG A 1 78 ? -10.505 -4.218 29.467 1.00 91.31 78 ARG A C 1
ATOM 615 O O . ARG A 1 78 ? -9.444 -4.717 29.112 1.00 91.31 78 ARG A O 1
ATOM 622 N N . LYS A 1 79 ? -11.593 -4.948 29.720 1.00 92.75 79 LYS A N 1
ATOM 623 C CA . LYS A 1 79 ? -11.594 -6.415 29.680 1.00 92.75 79 LYS A CA 1
ATOM 624 C C . LYS A 1 79 ? -11.235 -6.978 28.301 1.00 92.75 79 LYS A C 1
ATOM 626 O O . LYS A 1 79 ? -10.522 -7.963 28.215 1.00 92.75 79 LYS A O 1
ATOM 631 N N . ALA A 1 80 ? -11.709 -6.367 27.216 1.00 89.44 80 ALA A N 1
ATOM 632 C CA . ALA A 1 80 ? -11.344 -6.773 25.858 1.00 89.44 80 ALA A CA 1
ATOM 633 C C . ALA A 1 80 ? -9.865 -6.486 25.547 1.00 89.44 80 ALA A C 1
ATOM 635 O O . ALA A 1 80 ? -9.254 -7.198 24.755 1.00 89.44 80 ALA A O 1
ATOM 636 N N . SER A 1 81 ? -9.292 -5.457 26.177 1.00 87.38 81 SER A N 1
ATOM 637 C CA . SER A 1 81 ? -7.869 -5.137 26.068 1.00 87.38 81 SER A CA 1
ATOM 638 C C . SER A 1 81 ? -6.966 -6.002 26.954 1.00 87.38 81 SER A C 1
ATOM 640 O O . SER A 1 81 ? -5.781 -6.130 26.654 1.00 87.38 81 SER A O 1
ATOM 642 N N . GLU A 1 82 ? -7.503 -6.633 28.006 1.00 86.75 82 GLU A N 1
ATOM 643 C CA . GLU A 1 82 ? -6.789 -7.598 28.852 1.00 86.75 82 GLU A CA 1
ATOM 644 C C . GLU A 1 82 ? -6.423 -8.839 28.019 1.00 86.75 82 GLU A C 1
ATOM 646 O O . GLU A 1 82 ? -7.212 -9.764 27.851 1.00 86.75 82 GLU A O 1
ATOM 651 N N . GLY A 1 83 ? -5.216 -8.844 27.452 1.00 74.88 83 GLY A N 1
ATOM 652 C CA . GLY A 1 83 ? -4.737 -9.900 26.551 1.00 74.88 83 GLY A CA 1
ATOM 653 C C . GLY A 1 83 ? -4.272 -9.389 25.190 1.00 74.88 83 GLY A C 1
ATOM 654 O O . GLY A 1 83 ? -3.537 -10.093 24.505 1.00 74.88 83 GLY A O 1
ATOM 655 N N . LEU A 1 84 ? -4.576 -8.134 24.841 1.00 78.88 84 LEU A N 1
ATOM 656 C CA . LEU A 1 84 ? -3.992 -7.434 23.689 1.00 78.88 84 LEU A CA 1
ATOM 657 C C . LEU A 1 84 ? -2.581 -6.896 23.988 1.00 78.88 84 LEU A C 1
ATOM 659 O O . LEU A 1 84 ? -2.148 -5.927 23.371 1.00 78.88 84 LEU A O 1
ATOM 663 N N . ASN A 1 85 ? -1.852 -7.514 24.927 1.00 68.88 85 ASN A N 1
ATOM 664 C CA . ASN A 1 85 ? -0.462 -7.187 25.254 1.00 68.88 85 ASN A CA 1
ATOM 665 C C . ASN A 1 85 ? 0.477 -7.634 24.120 1.00 68.88 85 ASN A C 1
ATOM 667 O O . ASN A 1 85 ? 1.348 -8.480 24.305 1.00 68.88 85 ASN A O 1
ATOM 671 N N . SER A 1 86 ? 0.293 -7.073 22.931 1.00 66.62 86 SER A N 1
ATOM 672 C CA . SER A 1 86 ? 1.267 -7.098 21.857 1.00 66.62 86 SER A CA 1
ATOM 673 C C . SER A 1 86 ? 1.951 -5.742 21.827 1.00 66.62 86 SER A C 1
ATOM 675 O O . SER A 1 86 ? 1.397 -4.752 21.350 1.00 66.62 86 SER A O 1
ATOM 677 N N . THR A 1 87 ? 3.186 -5.689 22.320 1.00 72.00 87 THR A N 1
ATOM 678 C CA . THR A 1 87 ? 4.134 -4.682 21.845 1.00 72.00 87 THR A CA 1
ATOM 679 C C . THR A 1 87 ? 4.292 -4.911 20.348 1.00 72.00 87 THR A C 1
ATOM 681 O O . THR A 1 87 ? 4.946 -5.864 19.926 1.00 72.00 87 THR A O 1
ATOM 684 N N . HIS A 1 88 ? 3.609 -4.102 19.541 1.00 70.44 88 HIS A N 1
ATOM 685 C CA . HIS A 1 88 ? 3.788 -4.138 18.100 1.00 70.44 88 HIS A CA 1
ATOM 686 C C . HIS A 1 88 ? 5.173 -3.579 17.799 1.00 70.44 88 HIS A C 1
ATOM 688 O O . HIS A 1 88 ? 5.433 -2.399 18.022 1.00 70.44 88 HIS A O 1
ATOM 694 N N . GLU A 1 89 ? 6.075 -4.439 17.340 1.00 80.94 89 GLU A N 1
ATOM 695 C CA . GLU A 1 89 ? 7.339 -3.976 16.790 1.00 80.94 89 GLU A CA 1
ATOM 696 C C . GLU A 1 89 ? 7.077 -3.364 15.417 1.00 80.94 89 GLU A C 1
ATOM 698 O O . GLU A 1 89 ? 6.575 -4.025 14.501 1.00 80.94 89 GLU A O 1
ATOM 703 N N . ASP A 1 90 ? 7.423 -2.088 15.274 1.00 82.62 90 ASP A N 1
ATOM 704 C CA . ASP A 1 90 ? 7.379 -1.421 13.984 1.00 82.62 90 ASP A CA 1
ATOM 705 C C . ASP A 1 90 ? 8.421 -2.049 13.056 1.00 82.62 90 ASP A C 1
ATOM 707 O O . ASP A 1 90 ? 9.629 -1.964 13.283 1.00 82.62 90 ASP A O 1
ATOM 711 N N . HIS A 1 91 ? 7.952 -2.660 11.970 1.00 85.62 91 HIS A N 1
ATOM 712 C CA . HIS A 1 91 ? 8.818 -3.256 10.960 1.00 85.62 91 HIS A CA 1
ATOM 713 C C . HIS A 1 91 ? 8.775 -2.450 9.658 1.00 85.62 91 HIS A C 1
ATOM 715 O O . HIS A 1 91 ? 8.048 -2.763 8.709 1.00 85.62 91 HIS A O 1
ATOM 721 N N . ILE A 1 92 ? 9.561 -1.372 9.626 1.00 91.50 92 ILE A N 1
ATOM 722 C CA . ILE A 1 92 ? 9.680 -0.496 8.458 1.00 91.50 92 ILE A CA 1
ATOM 723 C C . ILE A 1 92 ? 10.759 -1.047 7.529 1.00 91.50 92 ILE A C 1
ATOM 725 O O . ILE A 1 92 ? 11.938 -1.073 7.873 1.00 91.50 92 ILE A O 1
ATOM 729 N N . MET A 1 93 ? 10.350 -1.464 6.333 1.00 93.94 93 MET A N 1
ATOM 730 C CA . MET A 1 93 ? 11.262 -1.912 5.282 1.00 93.94 93 MET A CA 1
ATOM 731 C C . MET A 1 93 ? 11.394 -0.866 4.171 1.00 93.94 93 MET A C 1
ATOM 733 O O . MET A 1 93 ? 10.733 0.172 4.166 1.00 93.94 93 MET A O 1
ATOM 737 N N . SER A 1 94 ? 12.261 -1.151 3.207 1.00 95.50 94 SER A N 1
ATOM 738 C CA . SER A 1 94 ? 12.339 -0.443 1.934 1.00 95.50 94 SER A CA 1
ATOM 739 C C . SER A 1 94 ? 12.659 -1.452 0.833 1.00 95.50 94 SER A C 1
ATOM 741 O O . SER A 1 94 ? 13.218 -2.509 1.125 1.00 95.50 94 SER A O 1
ATOM 743 N N . HIS A 1 95 ? 12.312 -1.135 -0.413 1.00 97.50 95 HIS A N 1
ATOM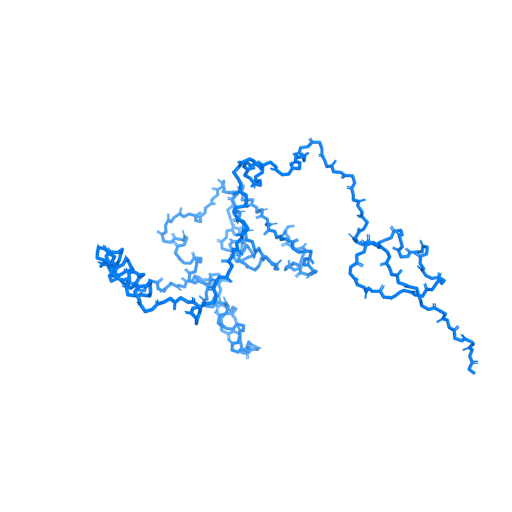 744 C CA . HIS A 1 95 ? 12.540 -2.005 -1.564 1.00 97.50 95 HIS A CA 1
ATOM 745 C C . HIS A 1 95 ? 13.292 -1.249 -2.673 1.00 97.50 95 HIS A C 1
ATOM 747 O O . HIS A 1 95 ? 12.914 -0.111 -2.978 1.00 97.50 95 HIS A O 1
ATOM 753 N N . PRO A 1 96 ? 14.307 -1.858 -3.322 1.00 95.81 96 PRO A N 1
ATOM 754 C CA . PRO A 1 96 ? 15.132 -1.197 -4.340 1.00 95.81 96 PRO A CA 1
ATOM 755 C C . PRO A 1 96 ? 14.346 -0.582 -5.503 1.00 95.81 96 PRO A C 1
ATOM 757 O O . PRO A 1 96 ? 14.720 0.474 -6.002 1.00 95.81 96 PRO A O 1
ATOM 760 N N . ALA A 1 97 ? 13.220 -1.189 -5.889 1.00 95.81 97 ALA A N 1
ATOM 761 C CA . ALA A 1 97 ? 12.357 -0.695 -6.972 1.00 95.81 97 ALA A CA 1
ATOM 762 C C . ALA A 1 97 ? 11.865 0.754 -6.787 1.00 95.81 97 ALA A C 1
ATOM 764 O O . ALA A 1 97 ? 11.523 1.401 -7.772 1.00 95.81 97 ALA A O 1
ATOM 765 N N . LEU A 1 98 ? 11.829 1.272 -5.552 1.00 96.00 98 LEU A N 1
ATOM 766 C CA . LEU A 1 98 ? 11.418 2.649 -5.268 1.00 96.00 98 LEU A CA 1
ATOM 767 C C . LEU A 1 98 ? 12.593 3.583 -4.951 1.00 96.00 98 LEU A C 1
ATOM 769 O O . LEU A 1 98 ? 12.349 4.745 -4.636 1.00 96.00 98 LEU A O 1
ATOM 773 N N . HIS A 1 99 ? 13.845 3.115 -4.997 1.00 94.56 99 HIS A N 1
ATOM 774 C CA . HIS A 1 99 ? 14.996 3.895 -4.529 1.00 94.56 99 HIS A CA 1
ATOM 775 C C . HIS A 1 99 ? 15.132 5.231 -5.272 1.00 94.56 99 HIS A C 1
ATOM 777 O O . HIS A 1 99 ? 15.177 6.286 -4.641 1.00 94.56 99 HIS A O 1
ATOM 783 N N . ASP A 1 100 ? 15.091 5.201 -6.604 1.00 94.75 100 ASP A N 1
ATOM 784 C CA . ASP A 1 100 ? 15.187 6.409 -7.429 1.00 94.75 100 ASP A CA 1
ATOM 785 C C . ASP A 1 100 ? 13.993 7.339 -7.203 1.00 94.75 100 ASP A C 1
ATOM 787 O O . ASP A 1 100 ? 14.148 8.548 -7.042 1.00 94.75 100 ASP A O 1
ATOM 791 N N . ALA A 1 101 ? 12.791 6.764 -7.121 1.00 93.88 101 ALA A N 1
ATOM 792 C CA . ALA A 1 101 ? 11.571 7.523 -6.895 1.00 93.88 101 ALA A CA 1
ATOM 793 C C . ALA A 1 101 ? 11.562 8.209 -5.528 1.00 93.88 101 ALA A C 1
ATOM 795 O O . ALA A 1 101 ? 11.068 9.323 -5.427 1.00 93.88 101 ALA A O 1
ATOM 796 N N . LEU A 1 102 ? 12.111 7.579 -4.487 1.00 94.62 102 LEU A N 1
ATOM 797 C CA . LEU A 1 102 ? 12.244 8.158 -3.148 1.00 94.62 102 LEU A CA 1
ATOM 798 C C . LEU A 1 102 ? 13.242 9.320 -3.103 1.00 94.62 102 LEU A C 1
ATOM 800 O O . LEU A 1 102 ? 13.050 10.239 -2.309 1.00 94.62 102 LEU A O 1
ATOM 804 N N . ASN A 1 103 ? 14.271 9.279 -3.950 1.00 93.94 103 ASN A N 1
ATOM 805 C CA . ASN A 1 103 ? 15.344 10.270 -3.995 1.00 93.94 103 ASN A CA 1
ATOM 806 C C . ASN A 1 103 ? 15.098 11.404 -5.006 1.00 93.94 103 ASN A C 1
ATOM 808 O O . ASN A 1 103 ? 15.950 12.279 -5.154 1.00 93.94 103 ASN A O 1
ATOM 812 N N . ASP A 1 104 ? 13.955 11.419 -5.699 1.00 94.75 104 ASP A N 1
ATOM 813 C CA . ASP A 1 104 ? 13.621 12.486 -6.644 1.00 94.75 104 ASP A CA 1
ATOM 814 C C . ASP A 1 104 ? 13.375 13.818 -5.898 1.00 94.75 104 ASP A C 1
ATOM 816 O O . ASP A 1 104 ? 12.412 13.922 -5.125 1.00 94.75 104 ASP A O 1
ATOM 820 N N . PRO A 1 105 ? 14.192 14.865 -6.142 1.00 91.94 105 PRO A N 1
ATOM 821 C CA . PRO A 1 105 ? 14.084 16.149 -5.447 1.00 91.94 105 PRO A CA 1
ATOM 822 C C . PRO A 1 105 ? 12.805 16.923 -5.797 1.00 91.94 105 PRO A C 1
ATOM 824 O O . PRO A 1 105 ? 12.487 17.914 -5.146 1.00 91.94 105 PRO A O 1
ATOM 827 N N . ARG A 1 106 ? 12.060 16.497 -6.825 1.00 93.94 106 ARG A N 1
ATOM 828 C CA . ARG A 1 106 ? 10.780 17.106 -7.217 1.00 93.94 106 ARG A CA 1
ATOM 829 C C . ARG A 1 106 ? 9.617 16.645 -6.341 1.00 93.94 106 ARG A C 1
ATOM 831 O O . ARG A 1 106 ? 8.518 17.192 -6.450 1.00 93.94 106 ARG A O 1
ATOM 838 N N . ASN A 1 107 ? 9.820 15.630 -5.503 1.00 90.94 107 ASN A N 1
ATOM 839 C CA . ASN A 1 107 ? 8.775 15.137 -4.621 1.00 90.94 107 ASN A CA 1
ATOM 840 C C . ASN A 1 107 ? 8.501 16.117 -3.478 1.00 90.94 107 ASN A C 1
ATOM 842 O O . ASN A 1 107 ? 9.390 16.451 -2.703 1.00 90.94 107 ASN A O 1
ATOM 846 N N . GLY A 1 108 ? 7.235 16.495 -3.310 1.00 91.69 108 GLY A N 1
ATOM 847 C CA . GLY A 1 108 ? 6.776 17.130 -2.074 1.00 91.69 108 GLY A CA 1
ATOM 848 C C . GLY A 1 108 ? 6.562 16.117 -0.943 1.00 91.69 108 GLY A C 1
ATOM 849 O O . GLY A 1 108 ? 6.431 14.913 -1.186 1.00 91.69 108 GLY A O 1
ATOM 850 N N . ASP A 1 109 ? 6.419 16.609 0.288 1.00 89.56 109 ASP A N 1
ATOM 851 C CA . ASP A 1 109 ? 6.306 15.793 1.512 1.00 89.56 109 ASP A CA 1
ATOM 852 C C . ASP A 1 109 ? 5.222 14.708 1.441 1.00 89.56 109 ASP A C 1
ATOM 854 O O . ASP A 1 109 ? 5.424 13.564 1.857 1.00 89.56 109 ASP A O 1
ATOM 858 N N . CYS A 1 110 ? 4.064 15.041 0.862 1.00 89.25 110 CYS A N 1
ATOM 859 C CA . CYS A 1 110 ? 2.963 14.097 0.680 1.00 89.25 110 CYS A CA 1
ATOM 860 C C . CYS A 1 110 ? 3.358 12.928 -0.241 1.00 89.25 110 CYS A C 1
ATOM 862 O O . CYS A 1 110 ? 3.072 11.769 0.067 1.00 89.25 110 CYS A O 1
ATOM 864 N N . ALA A 1 111 ? 4.059 13.211 -1.343 1.00 90.00 111 ALA A N 1
ATOM 865 C CA . ALA A 1 111 ? 4.523 12.184 -2.271 1.00 90.00 111 ALA A CA 1
ATOM 866 C C . ALA A 1 111 ? 5.573 11.280 -1.614 1.00 90.00 111 ALA A C 1
ATOM 868 O O . ALA A 1 111 ? 5.444 10.057 -1.681 1.00 90.00 111 ALA A O 1
ATOM 869 N N . VAL A 1 112 ? 6.542 11.869 -0.904 1.00 93.38 112 VAL A N 1
ATOM 870 C CA . VAL A 1 112 ? 7.576 11.124 -0.166 1.00 93.38 112 VAL A CA 1
ATOM 871 C C . VAL A 1 112 ? 6.950 10.194 0.873 1.00 93.38 112 VAL A C 1
ATOM 873 O O . VAL A 1 112 ? 7.337 9.030 0.968 1.00 93.38 112 VAL A O 1
ATOM 876 N N . LYS A 1 113 ? 5.944 10.664 1.624 1.00 94.62 113 LYS A N 1
ATOM 877 C CA . LYS A 1 113 ? 5.216 9.832 2.595 1.00 94.62 113 LYS A CA 1
ATOM 878 C C . LYS A 1 113 ? 4.603 8.598 1.929 1.00 94.62 113 LYS A C 1
ATOM 880 O O . LYS A 1 113 ? 4.794 7.486 2.418 1.00 94.62 113 LYS A O 1
ATOM 885 N N . HIS A 1 114 ? 3.893 8.780 0.815 1.00 93.44 114 HIS A N 1
ATOM 886 C CA . HIS A 1 114 ? 3.276 7.666 0.094 1.00 93.44 114 HIS A CA 1
ATOM 887 C C . HIS A 1 114 ? 4.312 6.693 -0.481 1.00 93.44 114 HIS A C 1
ATOM 889 O O . HIS A 1 114 ? 4.111 5.483 -0.404 1.00 93.44 114 HIS A O 1
ATOM 895 N N . LEU A 1 115 ? 5.431 7.198 -1.006 1.00 95.88 115 LEU A N 1
ATOM 896 C CA . LEU A 1 115 ? 6.517 6.362 -1.519 1.00 95.88 115 LEU A CA 1
ATOM 897 C C . LEU A 1 115 ? 7.168 5.529 -0.409 1.00 95.88 115 LEU A C 1
ATOM 899 O O . LEU A 1 115 ? 7.377 4.336 -0.598 1.00 95.88 115 LEU A O 1
ATOM 903 N N . LYS A 1 116 ? 7.419 6.108 0.774 1.00 95.88 116 LYS A N 1
ATOM 904 C CA . LYS A 1 116 ? 7.963 5.367 1.929 1.00 95.88 116 LYS A CA 1
ATOM 905 C C . LYS A 1 116 ? 7.027 4.244 2.376 1.00 95.88 116 LYS A C 1
ATOM 907 O O . LYS A 1 116 ? 7.480 3.137 2.652 1.00 95.88 116 LYS A O 1
ATOM 912 N N . GLN A 1 117 ? 5.720 4.511 2.405 1.00 95.31 117 GLN A N 1
ATOM 913 C CA . GLN A 1 117 ? 4.716 3.492 2.721 1.00 95.31 117 GLN A CA 1
ATOM 914 C C . GLN A 1 117 ? 4.733 2.351 1.695 1.00 95.31 117 GLN A C 1
ATOM 916 O O . GLN A 1 117 ? 4.792 1.186 2.079 1.00 95.31 117 GLN A O 1
ATOM 921 N N . GLN A 1 118 ? 4.739 2.677 0.400 1.00 96.44 118 GLN A N 1
ATOM 922 C CA . GLN A 1 118 ? 4.772 1.681 -0.676 1.00 96.44 118 GLN A CA 1
ATOM 923 C C . GLN A 1 118 ? 6.071 0.866 -0.663 1.00 96.44 118 GLN A C 1
ATOM 925 O O . GLN A 1 118 ? 6.013 -0.354 -0.793 1.00 96.44 118 GLN A O 1
ATOM 930 N N . ALA A 1 119 ? 7.218 1.506 -0.421 1.00 97.38 119 ALA A N 1
ATOM 931 C CA . ALA A 1 119 ? 8.510 0.835 -0.302 1.00 97.38 119 ALA A CA 1
ATOM 932 C C . ALA A 1 119 ? 8.545 -0.146 0.876 1.00 97.38 119 ALA A C 1
ATOM 934 O O . ALA A 1 119 ? 9.056 -1.255 0.732 1.00 97.38 119 ALA A O 1
ATOM 935 N N . SER A 1 120 ? 7.965 0.233 2.018 1.00 97.12 120 SER A N 1
ATOM 936 C CA . SER A 1 120 ? 7.874 -0.647 3.185 1.00 97.12 120 SER A CA 1
ATOM 937 C C . SER A 1 120 ? 6.958 -1.842 2.943 1.00 97.12 120 SER A C 1
ATOM 939 O O . SER A 1 120 ? 7.315 -2.968 3.292 1.00 97.12 120 SER A O 1
ATOM 941 N N . ILE A 1 121 ? 5.810 -1.635 2.291 1.00 96.31 121 ILE A N 1
ATOM 942 C CA . ILE A 1 121 ? 4.919 -2.736 1.905 1.00 96.31 121 ILE A CA 1
ATOM 943 C C . ILE A 1 121 ? 5.661 -3.705 0.978 1.00 96.31 121 ILE A C 1
ATOM 945 O O . ILE A 1 121 ? 5.722 -4.895 1.276 1.00 96.31 121 ILE A O 1
ATOM 949 N N . LEU A 1 122 ? 6.279 -3.205 -0.097 1.00 97.12 122 LEU A N 1
ATOM 950 C CA . LEU A 1 122 ? 7.017 -4.046 -1.043 1.00 97.12 122 LEU A CA 1
ATOM 951 C C . LEU A 1 122 ? 8.166 -4.810 -0.376 1.00 97.12 122 LEU A C 1
ATOM 953 O O . LEU A 1 122 ? 8.316 -6.005 -0.613 1.00 97.12 122 LEU A O 1
ATOM 957 N N . GLY A 1 123 ? 8.937 -4.149 0.493 1.00 97.19 123 GLY A N 1
ATOM 958 C CA . GLY A 1 123 ? 10.046 -4.786 1.204 1.00 97.19 123 GLY A CA 1
ATOM 959 C C . GLY A 1 123 ? 9.575 -5.928 2.107 1.00 97.19 123 GLY A C 1
ATOM 960 O O . GLY A 1 123 ? 10.201 -6.985 2.149 1.00 97.19 123 GLY A O 1
ATOM 961 N N . ASN A 1 124 ? 8.428 -5.769 2.774 1.00 96.50 124 ASN A N 1
ATOM 962 C CA . ASN A 1 124 ? 7.840 -6.845 3.573 1.00 96.50 124 ASN A CA 1
ATOM 963 C C . ASN A 1 124 ? 7.331 -8.007 2.698 1.00 96.50 124 ASN A C 1
ATOM 965 O O . ASN A 1 124 ? 7.536 -9.166 3.055 1.00 96.50 124 ASN A O 1
ATOM 969 N N . ILE A 1 125 ? 6.726 -7.728 1.537 1.00 95.44 125 ILE A N 1
ATOM 970 C CA . ILE A 1 125 ? 6.311 -8.767 0.575 1.00 95.44 125 ILE A CA 1
ATOM 971 C C . ILE A 1 125 ? 7.536 -9.558 0.081 1.00 95.44 125 ILE A C 1
ATOM 973 O O . ILE A 1 125 ? 7.484 -10.789 -0.007 1.00 95.44 125 ILE A O 1
ATOM 977 N N . GLU A 1 126 ? 8.655 -8.880 -0.184 1.00 95.75 126 GLU A N 1
ATOM 978 C CA . GLU A 1 126 ? 9.914 -9.522 -0.568 1.00 95.75 126 GLU A CA 1
ATOM 979 C C . GLU A 1 126 ? 10.505 -10.372 0.563 1.00 95.75 126 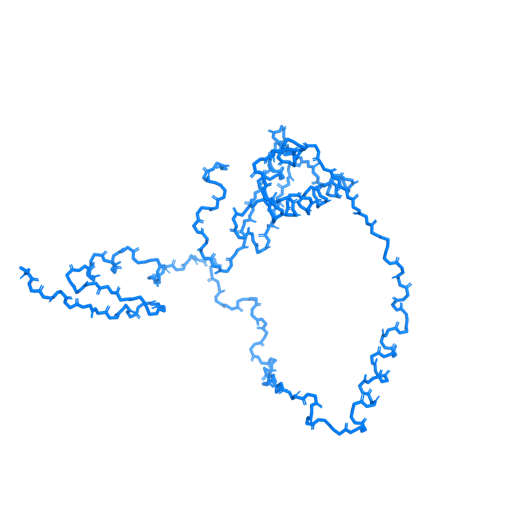GLU A C 1
ATOM 981 O O . GLU A 1 126 ? 10.848 -11.534 0.342 1.00 95.75 126 GLU A O 1
ATOM 986 N N . LYS A 1 127 ? 10.548 -9.850 1.799 1.00 95.62 127 LYS A N 1
ATOM 987 C CA . LYS A 1 127 ? 11.003 -10.598 2.987 1.00 95.62 127 LYS A CA 1
ATOM 988 C C . LYS A 1 127 ? 10.220 -11.898 3.178 1.00 95.62 127 LYS A C 1
ATOM 990 O O . LYS A 1 127 ? 10.791 -12.918 3.561 1.00 95.62 127 LYS A O 1
ATOM 995 N N . LEU A 1 128 ? 8.921 -11.866 2.886 1.00 95.56 128 LEU A N 1
ATOM 996 C CA . LEU A 1 128 ? 8.032 -13.027 2.938 1.00 95.56 128 LEU A CA 1
ATOM 997 C C . LEU A 1 128 ? 8.137 -13.940 1.703 1.00 95.56 128 LEU A C 1
ATOM 999 O O . LEU A 1 128 ? 7.447 -14.956 1.642 1.00 95.56 128 LEU A O 1
ATOM 1003 N N . LYS A 1 129 ? 9.002 -13.614 0.732 1.00 95.12 129 LYS A N 1
ATOM 1004 C CA . LYS A 1 129 ? 9.206 -14.347 -0.531 1.00 95.12 129 LYS A CA 1
ATOM 1005 C C . LYS A 1 129 ? 7.928 -14.469 -1.364 1.00 95.12 129 LYS A C 1
ATOM 1007 O O . LYS A 1 129 ? 7.674 -15.485 -2.014 1.00 95.12 129 LYS A O 1
ATOM 1012 N N . LEU A 1 130 ? 7.102 -13.427 -1.320 1.00 95.25 130 LEU A N 1
ATOM 1013 C CA . LEU A 1 130 ? 5.838 -13.357 -2.051 1.00 95.25 130 LEU A CA 1
ATOM 1014 C C . LEU A 1 130 ? 5.983 -12.648 -3.405 1.00 95.25 130 LEU A C 1
ATOM 1016 O O . LEU A 1 130 ? 5.109 -12.792 -4.258 1.00 95.25 130 LEU A O 1
ATOM 1020 N N . LEU A 1 131 ? 7.099 -11.949 -3.630 1.00 95.38 131 LEU A N 1
ATOM 1021 C CA . LEU A 1 131 ? 7.506 -11.469 -4.949 1.00 95.38 131 LEU A CA 1
ATOM 1022 C C . LEU A 1 131 ? 8.113 -12.633 -5.748 1.00 95.38 131 LEU A C 1
ATOM 1024 O O . LEU A 1 131 ? 9.139 -13.189 -5.365 1.00 95.38 131 LEU A O 1
ATOM 1028 N N . GLY A 1 132 ? 7.461 -13.034 -6.840 1.00 93.75 132 GLY A N 1
ATOM 1029 C CA . GLY A 1 132 ? 7.960 -14.081 -7.726 1.00 93.75 132 GLY A CA 1
ATOM 1030 C C . GLY A 1 132 ? 7.015 -14.393 -8.890 1.00 93.75 132 GLY A C 1
ATOM 1031 O O . GLY A 1 132 ? 5.929 -13.815 -8.973 1.00 93.75 132 GLY A O 1
ATOM 1032 N N . PRO A 1 133 ? 7.411 -15.316 -9.784 1.00 95.19 133 PRO A N 1
ATOM 1033 C CA . PRO A 1 133 ? 6.626 -15.678 -10.960 1.00 95.19 133 PRO A CA 1
ATOM 1034 C C . PRO A 1 133 ? 5.362 -16.462 -10.588 1.00 95.19 133 PRO A C 1
ATOM 1036 O O . PRO A 1 133 ? 5.271 -17.043 -9.502 1.00 95.19 133 PRO A O 1
ATOM 1039 N N . ARG A 1 134 ? 4.416 -16.555 -11.532 1.00 95.50 134 ARG A N 1
ATOM 1040 C CA . ARG A 1 134 ? 3.139 -17.285 -11.373 1.00 95.50 134 ARG A CA 1
ATOM 1041 C C . ARG A 1 134 ? 2.327 -16.791 -10.172 1.00 95.50 134 ARG A C 1
ATOM 1043 O O . ARG A 1 134 ? 1.860 -17.581 -9.347 1.00 95.50 134 ARG A O 1
ATOM 1050 N N . ARG A 1 135 ? 2.180 -15.473 -10.055 1.00 94.62 135 ARG A N 1
ATOM 1051 C CA . ARG A 1 135 ? 1.440 -14.814 -8.969 1.00 94.62 135 ARG A CA 1
ATOM 1052 C C . ARG A 1 135 ? 0.367 -13.893 -9.532 1.00 94.62 135 ARG A C 1
ATOM 1054 O O . ARG A 1 135 ? 0.551 -13.275 -10.572 1.00 94.62 135 ARG A O 1
ATOM 1061 N N . CYS A 1 136 ? -0.742 -13.778 -8.810 1.00 95.50 136 CYS A N 1
ATOM 1062 C CA . CYS A 1 136 ? -1.780 -12.795 -9.089 1.00 95.50 136 CYS A CA 1
ATOM 1063 C C . CYS A 1 136 ? -1.907 -11.861 -7.886 1.00 95.50 136 CYS A C 1
ATOM 1065 O O . CYS A 1 136 ? -2.252 -12.308 -6.792 1.00 95.50 136 CYS A O 1
ATOM 1067 N N . PHE A 1 137 ? -1.633 -10.577 -8.088 1.00 95.56 137 PHE A N 1
ATOM 1068 C CA . PHE A 1 137 ? -1.775 -9.541 -7.072 1.00 95.56 137 PHE A CA 1
ATOM 1069 C C . PHE A 1 137 ? -3.144 -8.884 -7.200 1.00 95.56 137 PHE A C 1
ATOM 1071 O O . PHE A 1 137 ? -3.541 -8.461 -8.284 1.00 95.56 137 PHE A O 1
ATOM 1078 N N . VAL A 1 138 ? -3.870 -8.799 -6.087 1.00 95.12 138 VAL A N 1
ATOM 1079 C CA . VAL A 1 138 ? -5.186 -8.157 -6.028 1.00 95.12 138 VAL A CA 1
ATOM 1080 C C . VAL A 1 138 ? -5.091 -6.947 -5.106 1.00 95.12 138 VAL A C 1
ATOM 1082 O O . VAL A 1 138 ? -4.910 -7.098 -3.900 1.00 95.12 138 VAL A O 1
ATOM 1085 N N . GLU A 1 139 ? -5.191 -5.745 -5.670 1.00 93.56 139 GLU A N 1
ATOM 1086 C CA . GLU A 1 139 ? -5.134 -4.485 -4.926 1.00 93.56 139 GLU A CA 1
ATOM 1087 C C . GLU A 1 139 ? -6.555 -3.965 -4.693 1.00 93.56 139 GLU A C 1
ATOM 1089 O O . GLU A 1 139 ? -7.238 -3.538 -5.626 1.00 93.56 139 GLU A O 1
ATOM 1094 N N . PHE A 1 140 ? -7.008 -4.002 -3.439 1.00 92.44 140 PHE A N 1
ATOM 1095 C CA . PHE A 1 140 ? -8.277 -3.408 -3.021 1.00 92.44 140 PHE A CA 1
ATOM 1096 C C . PHE A 1 140 ? -8.092 -1.941 -2.648 1.00 92.44 140 PHE A C 1
ATOM 1098 O O . PHE A 1 140 ? -7.147 -1.590 -1.945 1.00 92.44 140 PHE A O 1
ATOM 1105 N N . GLY A 1 141 ? -9.010 -1.084 -3.099 1.00 91.00 141 GLY A N 1
ATOM 1106 C CA . GLY A 1 141 ? -8.854 0.363 -2.942 1.00 91.00 141 GLY A CA 1
ATOM 1107 C C . GLY A 1 141 ? -7.677 0.884 -3.762 1.00 91.00 141 GLY A C 1
ATOM 1108 O O . GLY A 1 141 ? -6.936 1.754 -3.308 1.00 91.00 141 GLY A O 1
ATOM 1109 N N . ALA A 1 142 ? -7.475 0.309 -4.954 1.00 89.75 142 ALA A N 1
ATOM 1110 C CA . ALA A 1 142 ? -6.285 0.563 -5.755 1.00 89.75 142 ALA A CA 1
ATOM 1111 C C . ALA A 1 142 ? -6.123 2.040 -6.131 1.00 89.75 142 ALA A C 1
ATOM 1113 O O . ALA A 1 142 ? -5.015 2.485 -6.433 1.00 89.75 142 ALA A O 1
ATOM 1114 N N . GLY A 1 143 ? -7.203 2.827 -6.159 1.00 88.69 143 GLY A N 1
ATOM 1115 C CA . GLY A 1 143 ? -7.163 4.217 -6.581 1.00 88.69 143 GLY A CA 1
ATOM 1116 C C . GLY A 1 143 ? -6.519 4.342 -7.961 1.00 88.69 143 GLY A C 1
ATOM 1117 O O . GLY A 1 143 ? -7.096 3.943 -8.973 1.00 88.69 143 GLY A O 1
ATOM 1118 N N . LYS A 1 144 ? -5.299 4.889 -8.010 1.00 86.69 144 LYS A N 1
ATOM 1119 C CA . LYS A 1 144 ? -4.515 5.010 -9.249 1.00 86.69 144 LYS A CA 1
ATOM 1120 C C . LYS A 1 144 ? -3.664 3.777 -9.594 1.00 86.69 144 LYS A C 1
ATOM 1122 O O . LYS A 1 144 ? -3.068 3.791 -10.656 1.00 86.69 144 LYS A O 1
ATOM 1127 N N . GLY A 1 145 ? -3.602 2.739 -8.763 1.00 90.31 145 GLY A N 1
ATOM 1128 C CA . GLY A 1 145 ? -2.821 1.513 -8.990 1.00 90.31 145 GLY A CA 1
ATOM 1129 C C . GLY A 1 145 ? -1.323 1.668 -8.717 1.00 90.31 145 GLY A C 1
ATOM 1130 O O . GLY A 1 145 ? -0.505 1.019 -9.360 1.00 90.31 145 GLY A O 1
ATOM 1131 N N . LYS A 1 146 ? -0.937 2.581 -7.814 1.00 92.06 146 LYS A N 1
ATOM 1132 C CA . LYS A 1 146 ? 0.482 2.881 -7.564 1.00 92.06 146 LYS A CA 1
ATOM 1133 C C . LYS A 1 146 ? 1.224 1.722 -6.904 1.00 92.06 146 LYS A C 1
ATOM 1135 O O . LYS A 1 146 ? 2.393 1.535 -7.209 1.00 92.06 146 LYS A O 1
ATOM 1140 N N . LEU A 1 147 ? 0.588 0.977 -5.997 1.00 94.81 147 LEU A N 1
ATOM 1141 C CA . LEU A 1 147 ? 1.268 -0.137 -5.341 1.00 94.81 147 LEU A CA 1
ATOM 1142 C C . LEU A 1 147 ? 1.542 -1.254 -6.350 1.00 94.81 147 LEU A C 1
ATOM 1144 O O . LEU A 1 147 ? 2.685 -1.685 -6.461 1.00 94.81 147 LEU A O 1
ATOM 1148 N N . SER A 1 148 ? 0.531 -1.647 -7.132 1.00 94.81 148 SER A N 1
ATOM 1149 C CA . SER A 1 148 ? 0.699 -2.645 -8.195 1.00 94.81 148 SER A CA 1
ATOM 1150 C C . SER A 1 148 ? 1.752 -2.238 -9.226 1.00 94.81 148 SER A C 1
ATOM 1152 O O . SER A 1 148 ? 2.545 -3.078 -9.627 1.00 94.81 148 SER A O 1
ATOM 1154 N N . HIS A 1 149 ? 1.844 -0.951 -9.577 1.00 94.31 149 HIS A N 1
ATOM 1155 C CA . HIS A 1 149 ? 2.911 -0.447 -10.447 1.00 94.31 149 HIS A CA 1
ATOM 1156 C C . HIS A 1 149 ? 4.319 -0.717 -9.888 1.00 94.31 149 HIS A C 1
ATOM 1158 O O . HIS A 1 149 ? 5.214 -1.121 -10.623 1.00 94.31 149 HIS A O 1
ATOM 1164 N N . TRP A 1 150 ? 4.533 -0.533 -8.583 1.00 96.38 150 TRP A N 1
ATOM 1165 C CA . TRP A 1 150 ? 5.830 -0.844 -7.979 1.00 96.38 150 TRP A CA 1
ATOM 1166 C C . TRP A 1 150 ? 6.095 -2.342 -7.878 1.00 96.38 150 TRP A C 1
ATOM 1168 O O . TRP A 1 150 ? 7.239 -2.755 -8.051 1.00 96.38 150 TRP A O 1
ATOM 1178 N N . VAL A 1 151 ? 5.059 -3.148 -7.619 1.00 96.25 151 VAL A N 1
ATOM 1179 C CA . VAL A 1 151 ? 5.170 -4.615 -7.660 1.00 96.25 151 VAL A CA 1
ATOM 1180 C C . VAL A 1 151 ? 5.591 -5.072 -9.058 1.00 96.25 151 VAL A C 1
ATOM 1182 O O . VAL A 1 151 ? 6.481 -5.905 -9.169 1.00 96.25 151 VAL A O 1
ATOM 1185 N N . ASP A 1 152 ? 5.006 -4.499 -10.109 1.00 94.88 152 ASP A N 1
ATOM 1186 C CA . ASP A 1 152 ? 5.359 -4.781 -11.503 1.00 94.88 152 ASP A CA 1
ATOM 1187 C C . ASP A 1 152 ? 6.825 -4.436 -11.807 1.00 94.88 152 ASP A C 1
ATOM 1189 O O . ASP A 1 152 ? 7.575 -5.281 -12.285 1.00 94.88 152 ASP A O 1
ATOM 1193 N N . ILE A 1 153 ? 7.295 -3.250 -11.397 1.00 95.19 153 ILE A N 1
ATOM 1194 C CA . ILE A 1 153 ? 8.714 -2.872 -11.526 1.00 95.19 153 ILE A CA 1
ATOM 1195 C C . ILE A 1 153 ? 9.630 -3.853 -10.779 1.00 95.19 153 ILE A C 1
ATOM 1197 O O . ILE A 1 153 ? 10.680 -4.238 -11.298 1.00 95.19 153 ILE A O 1
ATOM 1201 N N . ALA A 1 154 ? 9.251 -4.260 -9.565 1.00 95.88 154 ALA A N 1
ATOM 1202 C CA . ALA A 1 154 ? 10.009 -5.231 -8.778 1.00 95.88 154 ALA A CA 1
ATOM 1203 C C . ALA A 1 154 ? 10.040 -6.628 -9.423 1.00 95.88 154 ALA A C 1
ATOM 1205 O O . ALA A 1 154 ? 10.977 -7.389 -9.193 1.00 95.88 154 ALA A O 1
ATOM 1206 N N . LEU A 1 155 ? 9.036 -6.952 -10.241 1.00 95.25 155 LEU A N 1
ATOM 1207 C CA . LEU A 1 155 ? 8.840 -8.242 -10.897 1.00 95.25 155 LEU A CA 1
ATOM 1208 C C . LEU A 1 155 ? 9.060 -8.194 -12.412 1.00 95.25 155 LEU A C 1
ATOM 1210 O O . LEU A 1 155 ? 8.631 -9.111 -13.104 1.00 95.25 155 LEU A O 1
ATOM 1214 N N . LYS A 1 156 ? 9.761 -7.180 -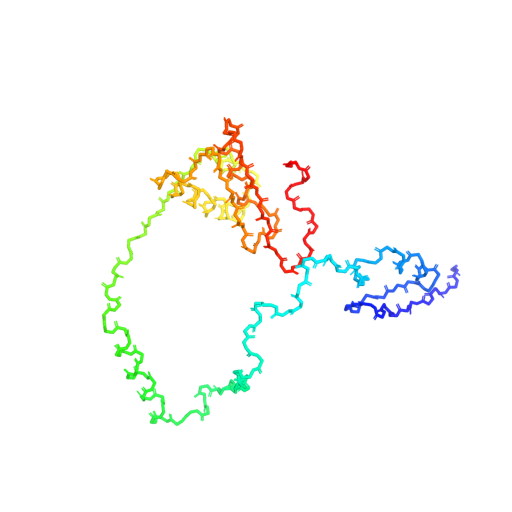12.932 1.00 92.19 156 LYS A N 1
ATOM 1215 C CA . LYS A 1 156 ? 9.961 -6.969 -14.379 1.00 92.19 156 LYS A CA 1
ATOM 1216 C C . LYS A 1 156 ? 10.490 -8.198 -15.141 1.00 92.19 156 LYS A C 1
ATOM 1218 O O . LYS A 1 156 ? 10.209 -8.348 -16.324 1.00 92.19 156 LYS A O 1
ATOM 1223 N N . ASP A 1 157 ? 11.256 -9.056 -14.463 1.00 92.06 157 ASP A N 1
ATOM 1224 C CA . ASP A 1 157 ? 11.878 -10.260 -15.029 1.00 92.06 157 ASP A CA 1
ATOM 1225 C C . ASP A 1 157 ? 11.108 -11.550 -14.667 1.00 92.06 157 ASP A C 1
ATOM 1227 O O . ASP A 1 157 ? 11.531 -12.655 -15.002 1.00 92.06 157 ASP A O 1
ATOM 1231 N N . ALA A 1 158 ? 9.990 -11.440 -13.943 1.00 93.06 158 ALA A N 1
ATOM 1232 C CA . ALA A 1 158 ? 9.191 -12.572 -13.498 1.00 93.06 158 ALA A CA 1
ATOM 1233 C C . ALA A 1 158 ? 8.071 -12.893 -14.495 1.00 93.06 158 ALA A C 1
ATOM 1235 O O . ALA A 1 158 ? 7.277 -12.044 -14.889 1.00 93.06 158 ALA A O 1
ATOM 1236 N N . GLU A 1 159 ? 7.957 -14.165 -14.857 1.00 93.81 159 GLU A N 1
ATOM 1237 C CA . GLU A 1 159 ? 6.934 -14.623 -15.793 1.00 93.81 159 GLU A CA 1
ATOM 1238 C C . GLU A 1 159 ? 5.591 -14.911 -15.106 1.00 93.81 159 GLU A C 1
ATOM 1240 O O . GLU A 1 159 ? 5.529 -15.339 -13.947 1.00 93.81 159 GLU A O 1
ATOM 1245 N N . ASN A 1 160 ? 4.502 -14.788 -15.871 1.00 93.56 160 ASN A N 1
ATOM 1246 C CA . ASN A 1 160 ? 3.141 -15.137 -15.446 1.00 93.56 160 ASN A CA 1
ATOM 1247 C C . ASN A 1 160 ? 2.691 -14.385 -14.182 1.00 93.56 160 ASN A C 1
ATOM 1249 O O . ASN A 1 160 ? 2.172 -14.980 -13.234 1.00 93.56 160 ASN A O 1
ATOM 1253 N N . VAL A 1 161 ? 2.932 -13.076 -14.153 1.00 95.31 161 VAL A N 1
ATOM 1254 C CA . VAL A 1 161 ? 2.441 -12.185 -13.102 1.00 95.31 161 VAL A CA 1
ATOM 1255 C C . VAL A 1 161 ? 1.187 -11.469 -13.597 1.00 95.31 161 VAL A C 1
ATOM 1257 O O . VAL A 1 161 ? 1.143 -10.969 -14.719 1.00 95.31 161 VAL A O 1
ATOM 1260 N N . HIS A 1 162 ? 0.147 -11.439 -12.768 1.00 94.44 162 HIS A N 1
ATOM 1261 C CA . HIS A 1 162 ? -1.130 -10.802 -13.080 1.00 94.44 162 HIS A CA 1
ATOM 1262 C C . HIS A 1 162 ? -1.518 -9.798 -11.997 1.00 94.44 162 HIS A C 1
ATOM 1264 O O . HIS A 1 162 ? -1.218 -9.995 -10.819 1.00 94.44 162 HIS A O 1
ATOM 1270 N N . PHE A 1 163 ? -2.241 -8.751 -12.392 1.00 93.81 163 PHE A N 1
ATOM 1271 C CA . PHE A 1 163 ? -2.702 -7.694 -11.496 1.00 93.81 163 PHE A CA 1
ATOM 1272 C C . PHE A 1 163 ? -4.209 -7.477 -11.641 1.00 93.81 163 PHE A C 1
ATOM 1274 O O . PHE A 1 163 ? -4.721 -7.299 -12.746 1.00 93.81 163 PHE A O 1
ATOM 1281 N N . ILE A 1 164 ? -4.921 -7.451 -10.516 1.00 92.81 164 ILE A N 1
ATOM 1282 C CA . ILE A 1 164 ? -6.346 -7.127 -10.433 1.00 92.81 164 ILE A CA 1
ATOM 1283 C C . ILE A 1 164 ? -6.501 -5.898 -9.539 1.00 92.81 164 ILE A C 1
ATOM 1285 O O . ILE A 1 164 ? -6.194 -5.934 -8.351 1.00 92.81 164 ILE A O 1
ATOM 1289 N N . LEU A 1 165 ? -7.001 -4.804 -10.114 1.00 91.56 165 LEU A N 1
ATOM 1290 C CA . LEU A 1 165 ? -7.176 -3.527 -9.417 1.00 91.56 165 LEU A CA 1
ATOM 1291 C C . LEU A 1 165 ? -8.653 -3.293 -9.095 1.00 91.56 165 LEU A C 1
ATOM 1293 O O . LEU A 1 165 ? -9.434 -2.942 -9.986 1.00 91.56 165 LEU A O 1
ATOM 1297 N N . VAL A 1 166 ? -9.019 -3.441 -7.824 1.00 90.00 166 VAL A N 1
ATOM 1298 C CA . VAL A 1 166 ? -10.393 -3.304 -7.332 1.00 90.00 166 VAL A CA 1
ATOM 1299 C C . VAL A 1 166 ? -10.585 -1.921 -6.709 1.00 90.00 166 VAL A C 1
ATOM 1301 O O . VAL A 1 166 ? -9.886 -1.538 -5.774 1.00 90.00 166 VAL A O 1
ATOM 1304 N N . GLU A 1 167 ? -11.549 -1.156 -7.220 1.00 87.50 167 GLU A N 1
ATOM 1305 C CA . GLU A 1 167 ? -11.860 0.198 -6.752 1.00 87.50 167 GLU A CA 1
ATOM 1306 C C . GLU A 1 167 ? -13.361 0.483 -6.923 1.00 87.50 167 GLU A C 1
ATOM 1308 O O . GLU A 1 167 ? -13.969 0.051 -7.903 1.00 87.50 167 GLU A O 1
ATOM 1313 N N . ARG A 1 168 ? -13.955 1.214 -5.972 1.00 80.25 168 ARG A N 1
ATOM 1314 C CA . ARG A 1 168 ? -15.377 1.589 -5.980 1.00 80.25 168 ARG A CA 1
ATOM 1315 C C . ARG A 1 168 ? -15.668 2.731 -6.952 1.00 80.25 168 ARG A C 1
ATOM 1317 O O . ARG A 1 168 ? -16.740 2.768 -7.549 1.00 80.25 168 ARG A O 1
ATOM 1324 N N . VAL A 1 169 ? -14.734 3.668 -7.111 1.00 71.44 169 VAL A N 1
ATOM 1325 C CA . VAL A 1 169 ? -14.907 4.862 -7.952 1.00 71.44 169 VAL A CA 1
ATOM 1326 C C . VAL A 1 169 ? -14.055 4.766 -9.213 1.00 71.44 169 VAL A C 1
ATOM 1328 O O . VAL A 1 169 ? -12.889 4.387 -9.177 1.00 71.44 169 VAL A O 1
ATOM 1331 N N . THR A 1 170 ? -14.596 5.173 -10.363 1.00 63.03 170 THR A N 1
ATOM 1332 C CA . THR A 1 170 ? -13.785 5.277 -11.581 1.00 63.03 170 THR A CA 1
ATOM 1333 C C . THR A 1 170 ? -12.712 6.352 -11.407 1.00 63.03 170 THR A C 1
ATOM 1335 O O . THR A 1 170 ? -12.998 7.549 -11.483 1.00 63.03 170 THR A O 1
ATOM 1338 N N . THR A 1 171 ? -11.467 5.941 -11.205 1.00 59.66 171 THR A N 1
ATOM 1339 C CA . THR A 1 171 ? -10.308 6.830 -11.186 1.00 59.66 171 THR A CA 1
ATOM 1340 C C . THR A 1 171 ? -9.808 7.049 -12.614 1.00 59.66 171 THR A C 1
ATOM 1342 O O . THR A 1 171 ? -9.474 6.110 -13.336 1.00 59.66 171 THR A O 1
ATOM 1345 N N . ARG A 1 172 ? -9.782 8.310 -13.067 1.00 53.94 172 ARG A N 1
ATOM 1346 C CA . ARG A 1 172 ? -9.064 8.681 -14.300 1.00 53.94 172 ARG A CA 1
ATOM 1347 C C . ARG A 1 172 ? -7.561 8.663 -14.011 1.00 53.94 172 ARG A C 1
ATOM 1349 O O . ARG A 1 172 ? -7.162 9.020 -12.902 1.00 53.94 172 ARG A O 1
ATOM 1356 N N . PHE A 1 173 ? -6.750 8.297 -15.004 1.00 57.75 173 PHE A N 1
ATOM 1357 C CA . PHE A 1 173 ? -5.287 8.222 -14.874 1.00 57.75 173 PHE A CA 1
ATOM 1358 C C . PHE A 1 173 ? -4.836 7.216 -13.797 1.00 57.75 173 PHE A C 1
ATOM 1360 O O . PHE A 1 173 ? -4.058 7.553 -12.898 1.00 57.75 173 PHE A O 1
ATOM 1367 N N . LYS A 1 174 ? -5.351 5.973 -13.860 1.00 60.16 174 LYS A N 1
ATOM 1368 C CA . LYS A 1 174 ? -4.603 4.835 -13.292 1.00 60.16 174 LYS A CA 1
ATOM 1369 C C . LYS A 1 174 ? -3.226 4.856 -13.944 1.00 60.16 174 LYS A C 1
ATOM 1371 O O . LYS A 1 174 ? -3.214 5.070 -15.154 1.00 60.16 174 LYS A O 1
ATOM 1376 N N . VAL A 1 175 ? -2.152 4.735 -13.151 1.00 57.66 175 VAL A N 1
ATOM 1377 C CA . VAL A 1 175 ? -0.757 5.031 -13.541 1.00 57.66 175 VAL A CA 1
ATOM 1378 C C . VAL A 1 175 ? -0.562 4.634 -15.003 1.00 57.66 175 VAL A C 1
ATOM 1380 O O . VAL A 1 175 ? -0.746 3.474 -15.362 1.00 57.66 175 VAL A O 1
ATOM 1383 N N . ASP A 1 176 ? -0.423 5.657 -15.842 1.00 48.88 176 ASP A N 1
ATOM 1384 C CA . ASP A 1 176 ? -0.986 5.725 -17.192 1.00 48.88 176 ASP A CA 1
ATOM 1385 C C . ASP A 1 176 ? -0.771 4.475 -18.045 1.00 48.88 176 ASP A C 1
ATOM 1387 O O . ASP A 1 176 ? 0.327 4.285 -18.545 1.00 48.88 176 ASP A O 1
ATOM 1391 N N . GLY A 1 177 ? -1.821 3.668 -18.255 1.00 45.09 177 GLY A N 1
ATOM 1392 C CA . GLY A 1 177 ? -2.007 2.773 -19.415 1.00 45.09 177 GLY A CA 1
ATOM 1393 C C . GLY A 1 177 ? -0.855 1.840 -19.828 1.00 45.09 177 GLY A C 1
ATOM 1394 O O . GLY A 1 177 ? -0.903 1.308 -20.931 1.00 45.09 177 GLY A O 1
ATOM 1395 N N . LYS A 1 178 ? 0.166 1.664 -18.988 1.00 43.97 178 LYS A N 1
ATOM 1396 C CA . LYS A 1 178 ? 1.350 0.834 -19.210 1.00 43.97 178 LYS A CA 1
ATOM 1397 C C . LYS A 1 178 ? 1.266 -0.364 -18.275 1.00 43.97 178 LYS A C 1
ATOM 1399 O O . LYS A 1 178 ? 1.963 -0.415 -17.271 1.00 43.97 178 LYS A O 1
ATOM 1404 N N . HIS A 1 179 ? 0.325 -1.247 -18.565 1.00 40.59 179 HIS A N 1
ATOM 1405 C CA . HIS A 1 179 ? 0.372 -2.643 -18.149 1.00 40.59 179 HIS A CA 1
ATOM 1406 C C . HIS A 1 179 ? 0.119 -3.454 -19.416 1.00 40.59 179 HIS A C 1
ATOM 1408 O O . HIS A 1 179 ? -0.775 -3.022 -20.186 1.00 40.59 179 HIS A O 1
#